Protein AF-A0A1V0URX1-F1 (afdb_monomer)

Organism: NCBI:txid1477

pLDDT: mean 72.76, std 19.56, range [28.91, 96.94]

Solvent-accessible surface area (backbone atoms only — not comparable to full-atom values): 5884 Å² total; per-residue (Å²): 141,78,84,86,68,76,87,47,57,69,58,54,48,54,49,56,74,69,72,57,53,72,67,60,49,51,48,48,54,56,70,67,37,66,85,74,89,49,73,68,38,50,29,30,28,67,32,78,89,47,64,93,46,46,74,40,52,25,36,28,74,40,77,49,74,61,100,87,52,48,38,30,32,32,34,34,83,89,69,53,75,48,77,43,53,53,88,33,41,44,78,52,73,80,78,80,126

Sequence (97 aa):
MVSMYMKDLNTLLILIMYNMDLESVCMRIKEMGEMEIRVNDKVEIISTSYLYLYGEIATVLDIKEDLLEKALRIRTDNGVDVWIDAQDVVLWAKVSK

Radius of gyration: 16.19 Å; Cα contacts (8 Å, |Δi|>4): 118; chains: 1; bounding box: 42×36×35 Å

Foldseek 3Di:
DCPVPPPCPVVVVVCVVVVDDPVVVVVVCVVVPDPDDDAQFKKAFCDPVPVVRHRFIWGFHDWDDDPPFIWTFIATPVGDTDIDTPVRIGGDDPPDD

Structure (mmCIF, N/CA/C/O backbone):
data_AF-A0A1V0URX1-F1
#
_entry.id   AF-A0A1V0URX1-F1
#
loop_
_atom_site.group_PDB
_atom_site.id
_atom_site.type_symbol
_atom_site.label_atom_id
_atom_site.label_alt_id
_atom_site.label_comp_id
_atom_site.label_asym_id
_atom_site.label_entity_id
_atom_site.labe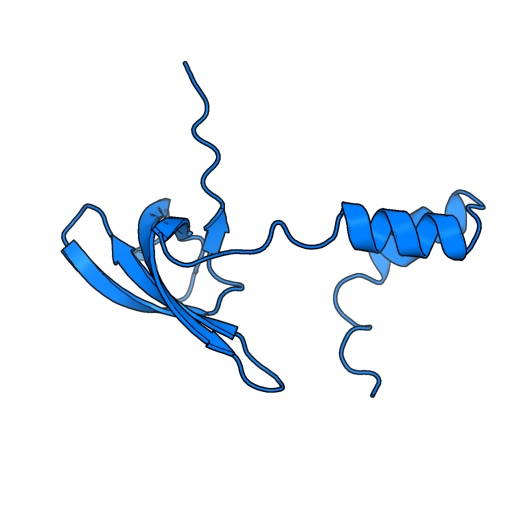l_seq_id
_atom_site.pdbx_PDB_ins_code
_atom_site.Cartn_x
_atom_site.Cartn_y
_atom_site.Cartn_z
_atom_site.occupancy
_atom_site.B_iso_or_equiv
_atom_site.auth_seq_id
_atom_site.auth_comp_id
_atom_site.auth_asym_id
_atom_site.auth_atom_id
_atom_site.pdbx_PDB_model_num
ATOM 1 N N . MET A 1 1 ? 22.424 6.357 -14.032 1.00 38.72 1 MET A N 1
ATOM 2 C CA . MET A 1 1 ? 21.186 6.104 -13.268 1.00 38.72 1 MET A CA 1
ATOM 3 C C . MET A 1 1 ? 20.028 6.604 -14.134 1.00 38.72 1 MET A C 1
ATOM 5 O O . MET A 1 1 ? 19.709 7.778 -14.094 1.00 38.72 1 MET A O 1
ATOM 9 N N . VAL A 1 2 ? 19.542 5.765 -15.060 1.00 28.91 2 VAL A N 1
ATOM 10 C CA . VAL A 1 2 ? 18.629 6.140 -16.176 1.00 28.91 2 VAL A CA 1
ATOM 11 C C . VAL A 1 2 ? 17.308 5.348 -16.087 1.00 28.91 2 VAL A C 1
ATOM 13 O O . VAL A 1 2 ? 16.633 5.114 -17.077 1.00 28.91 2 VAL A O 1
ATOM 16 N N . SER A 1 3 ? 16.926 4.887 -14.892 1.00 36.84 3 SER A N 1
ATOM 17 C CA . SER A 1 3 ? 15.811 3.933 -14.745 1.00 36.84 3 SER A CA 1
ATOM 18 C C . SER A 1 3 ? 14.432 4.576 -14.534 1.00 36.84 3 SER A C 1
ATOM 20 O O . SER A 1 3 ? 13.430 3.875 -14.583 1.00 36.84 3 SER A O 1
ATOM 22 N N . MET A 1 4 ? 14.352 5.897 -14.348 1.00 41.78 4 MET A N 1
ATOM 23 C CA . MET A 1 4 ? 13.088 6.626 -14.124 1.00 41.78 4 MET A CA 1
ATOM 24 C C . MET A 1 4 ? 12.432 7.143 -15.418 1.00 41.78 4 MET A C 1
ATOM 26 O O . MET A 1 4 ? 11.445 7.865 -15.372 1.00 41.78 4 MET A O 1
ATOM 30 N N . TYR A 1 5 ? 12.996 6.816 -16.585 1.00 38.47 5 TYR A N 1
ATOM 31 C CA . TYR A 1 5 ? 12.679 7.490 -17.851 1.00 38.47 5 TYR A CA 1
ATOM 32 C C . TYR A 1 5 ? 11.622 6.804 -18.732 1.00 38.47 5 TYR A C 1
ATOM 34 O O . TYR A 1 5 ? 11.326 7.321 -19.805 1.00 38.47 5 TYR A O 1
ATOM 42 N N . MET A 1 6 ? 11.053 5.654 -18.348 1.00 40.31 6 MET A N 1
ATOM 43 C CA . MET A 1 6 ? 10.286 4.845 -19.315 1.00 40.31 6 MET A CA 1
ATOM 44 C C . MET A 1 6 ? 8.761 4.830 -19.175 1.00 40.31 6 MET A C 1
ATOM 46 O O . MET A 1 6 ? 8.112 4.427 -20.136 1.00 40.31 6 MET A O 1
ATOM 50 N N . LYS A 1 7 ? 8.152 5.274 -18.066 1.00 45.62 7 LYS A N 1
ATOM 51 C CA . LYS A 1 7 ? 6.677 5.215 -17.939 1.00 45.62 7 LYS A CA 1
ATOM 52 C C . LYS A 1 7 ? 5.931 6.474 -18.375 1.00 45.62 7 LYS A C 1
ATOM 54 O O . LYS A 1 7 ? 4.720 6.402 -18.535 1.00 45.62 7 LYS A O 1
ATOM 59 N N . ASP A 1 8 ? 6.632 7.572 -18.661 1.00 55.81 8 ASP A N 1
ATOM 60 C CA . ASP A 1 8 ? 5.967 8.865 -18.857 1.00 55.81 8 ASP A CA 1
ATOM 61 C C . ASP A 1 8 ? 6.396 9.628 -20.118 1.00 55.81 8 ASP A C 1
ATOM 63 O O . ASP A 1 8 ? 6.301 10.852 -20.191 1.00 55.81 8 ASP A O 1
ATOM 67 N N . LEU A 1 9 ? 6.843 8.906 -21.156 1.00 53.28 9 LEU A N 1
ATOM 68 C CA . LEU A 1 9 ? 7.202 9.507 -22.448 1.00 53.28 9 LEU A CA 1
ATOM 69 C C . LEU A 1 9 ? 6.057 10.339 -23.045 1.00 53.28 9 LEU A C 1
ATOM 71 O O . LEU A 1 9 ? 6.337 11.369 -23.641 1.00 53.28 9 LEU A O 1
ATOM 75 N N . ASN A 1 10 ? 4.790 9.950 -22.847 1.00 54.75 10 ASN A N 1
ATOM 76 C CA . ASN A 1 10 ? 3.631 10.720 -23.315 1.00 54.75 10 ASN A CA 1
ATOM 77 C C . ASN A 1 10 ? 3.431 12.029 -22.533 1.00 54.75 10 ASN A C 1
ATOM 79 O O . ASN A 1 10 ? 3.127 13.054 -23.138 1.00 54.75 10 ASN A O 1
ATOM 83 N N . THR A 1 11 ? 3.647 12.027 -21.218 1.00 55.25 11 THR A N 1
ATOM 84 C CA . THR A 1 11 ? 3.547 13.230 -20.375 1.00 55.25 11 THR A CA 1
ATOM 85 C C . THR A 1 11 ? 4.709 14.182 -20.644 1.00 55.25 11 THR A C 1
ATOM 87 O O . THR A 1 11 ? 4.496 15.379 -20.829 1.00 55.25 11 THR A O 1
ATOM 90 N N . LEU A 1 12 ? 5.929 13.653 -20.788 1.00 56.06 12 LEU A N 1
ATOM 91 C CA . LEU A 1 12 ? 7.095 14.405 -21.262 1.00 56.06 12 LEU A CA 1
ATOM 92 C C . LEU A 1 12 ? 6.853 15.009 -22.653 1.00 56.06 12 LEU A C 1
ATOM 94 O O . LEU A 1 12 ? 7.169 16.178 -22.865 1.00 56.06 12 LEU A O 1
ATOM 98 N N . LEU A 1 13 ? 6.246 14.259 -23.581 1.00 55.53 13 LEU A N 1
ATOM 99 C CA . LEU A 1 13 ? 5.922 14.749 -24.924 1.00 55.53 13 LEU A CA 1
ATOM 100 C C . LEU A 1 13 ? 4.906 15.900 -24.875 1.00 55.53 13 LEU A C 1
ATOM 102 O O . LEU A 1 13 ? 5.127 16.924 -25.516 1.00 55.53 13 LEU A O 1
ATOM 106 N N . ILE A 1 14 ? 3.839 15.775 -24.076 1.00 58.94 14 ILE A N 1
ATOM 107 C CA . ILE A 1 14 ? 2.828 16.827 -23.885 1.00 58.94 14 ILE A CA 1
ATOM 108 C C . ILE A 1 14 ? 3.476 18.087 -23.291 1.00 58.94 14 ILE A C 1
ATOM 110 O O . ILE A 1 14 ? 3.277 19.181 -23.812 1.00 58.94 14 ILE A O 1
ATOM 114 N N . LEU A 1 15 ? 4.302 17.957 -22.250 1.00 56.03 15 LEU A N 1
ATOM 115 C CA . LEU A 1 15 ? 4.950 19.096 -21.589 1.00 56.03 15 LEU A CA 1
ATOM 116 C C . LEU A 1 15 ? 5.969 19.813 -22.497 1.00 56.03 15 LEU A C 1
ATOM 118 O O . LEU A 1 15 ? 6.021 21.044 -22.488 1.00 56.03 15 LEU A O 1
ATOM 122 N N . ILE A 1 16 ? 6.716 19.069 -23.325 1.00 60.44 16 ILE A N 1
ATOM 123 C CA . ILE A 1 16 ? 7.636 19.631 -24.333 1.00 60.44 16 ILE A CA 1
ATOM 124 C C . ILE A 1 16 ? 6.857 20.335 -25.461 1.00 60.44 16 ILE A C 1
ATOM 126 O O . ILE A 1 16 ? 7.258 21.414 -25.897 1.00 60.44 16 ILE A O 1
ATOM 130 N N . MET A 1 17 ? 5.717 19.787 -25.905 1.00 57.62 17 MET A N 1
ATOM 131 C CA . MET A 1 17 ? 4.865 20.397 -26.943 1.00 57.62 17 MET A CA 1
ATOM 132 C C . MET A 1 17 ? 4.283 21.762 -26.536 1.00 57.62 17 MET A C 1
ATOM 134 O O . MET A 1 17 ? 4.043 22.601 -27.402 1.00 57.62 17 MET A O 1
ATOM 138 N N . TYR A 1 18 ? 4.087 22.009 -25.236 1.00 58.34 18 TYR A N 1
ATOM 139 C CA . TYR A 1 18 ? 3.607 23.291 -24.700 1.00 58.34 18 TYR A CA 1
ATOM 140 C C . TYR A 1 18 ? 4.717 24.335 -24.462 1.00 58.34 18 TYR A C 1
ATOM 142 O O . TYR A 1 18 ? 4.429 25.408 -23.933 1.00 58.34 18 TYR A O 1
ATOM 150 N N . ASN A 1 19 ? 5.959 24.065 -24.886 1.00 59.88 19 ASN A N 1
ATOM 151 C CA . ASN A 1 19 ? 7.081 25.014 -24.850 1.00 59.88 19 ASN A CA 1
ATOM 152 C C . ASN A 1 19 ? 7.393 25.552 -23.434 1.00 59.88 19 ASN A C 1
ATOM 154 O O . ASN A 1 19 ? 7.770 26.711 -23.261 1.00 59.88 19 ASN A O 1
ATOM 158 N N . MET A 1 20 ? 7.181 24.715 -22.413 1.00 59.31 20 MET A N 1
ATOM 159 C CA . MET A 1 20 ? 7.482 25.045 -21.020 1.00 59.31 20 MET A CA 1
ATOM 160 C C . MET A 1 20 ? 8.971 24.864 -20.724 1.00 59.31 20 MET A C 1
ATOM 162 O O . MET A 1 20 ? 9.606 23.940 -21.233 1.00 59.31 20 MET A O 1
ATOM 166 N N . ASP A 1 21 ? 9.532 25.745 -19.897 1.00 66.81 21 ASP A N 1
ATOM 167 C CA . ASP A 1 21 ? 10.941 25.679 -19.523 1.00 66.81 21 ASP A CA 1
ATOM 168 C C . ASP A 1 21 ? 11.240 24.447 -18.649 1.00 66.81 21 ASP A C 1
ATOM 170 O O . ASP A 1 21 ? 10.384 23.946 -17.917 1.00 66.81 21 ASP A O 1
ATOM 174 N N . LEU A 1 22 ? 12.475 23.946 -18.740 1.00 61.50 22 LEU A N 1
ATOM 175 C CA . LEU A 1 22 ? 12.898 22.712 -18.077 1.00 61.50 22 LEU A CA 1
ATOM 176 C C . LEU A 1 22 ? 12.759 22.787 -16.545 1.00 61.50 22 LEU A C 1
ATOM 178 O O . LEU A 1 22 ? 12.500 21.759 -15.922 1.00 61.50 22 LEU A O 1
ATOM 182 N N . GLU A 1 23 ? 12.897 23.968 -15.933 1.00 62.09 23 GLU A N 1
ATOM 183 C CA . GLU A 1 23 ? 12.747 24.144 -14.482 1.00 62.09 23 GLU A CA 1
ATOM 184 C C . GLU A 1 23 ? 11.278 24.075 -14.058 1.00 62.09 23 GLU A C 1
ATOM 186 O O . GLU A 1 23 ? 10.962 23.399 -13.080 1.00 62.09 23 GLU A O 1
ATOM 191 N N . SER A 1 24 ? 10.372 24.672 -14.832 1.00 58.72 24 SER A N 1
ATOM 192 C CA . SER A 1 24 ? 8.920 24.563 -14.669 1.00 58.72 24 SER A CA 1
ATOM 193 C C . SER A 1 24 ? 8.415 23.149 -14.932 1.00 58.72 24 SER A C 1
ATOM 195 O O . SER A 1 24 ? 7.524 22.678 -14.229 1.00 58.72 24 SER A O 1
ATOM 197 N N . VAL A 1 25 ? 9.000 22.437 -15.901 1.00 59.09 25 VAL A N 1
ATOM 198 C CA . VAL A 1 25 ? 8.731 21.009 -16.127 1.00 59.09 25 VAL A CA 1
ATOM 199 C 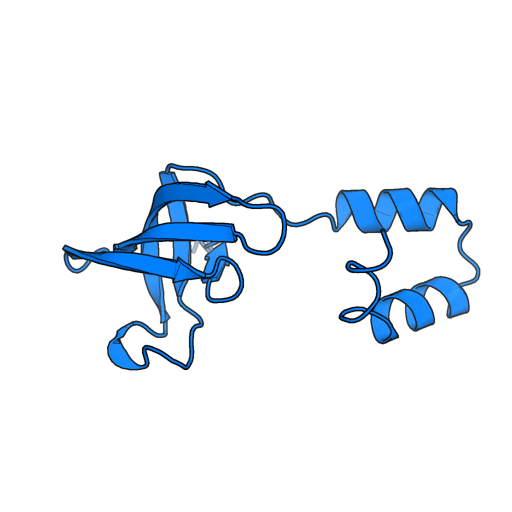C . VAL A 1 25 ? 9.229 20.186 -14.942 1.00 59.09 25 VAL A C 1
ATOM 201 O O . VAL A 1 25 ? 8.481 19.365 -14.425 1.00 59.09 25 VAL A O 1
ATOM 204 N N . CYS A 1 26 ? 10.440 20.441 -14.441 1.00 55.66 26 CYS A N 1
ATOM 205 C CA . CYS A 1 26 ? 10.955 19.777 -13.244 1.00 55.66 26 CYS A CA 1
ATOM 206 C C . CYS A 1 26 ? 10.109 20.076 -12.001 1.00 55.66 26 CYS A C 1
ATOM 208 O O . CYS A 1 26 ? 9.876 19.171 -11.207 1.00 55.66 26 CYS A O 1
ATOM 210 N N . MET A 1 27 ? 9.644 21.315 -11.813 1.00 55.28 27 MET A N 1
ATOM 211 C CA . MET A 1 27 ? 8.749 21.673 -10.711 1.00 55.28 27 MET A CA 1
ATOM 212 C C . MET A 1 27 ? 7.393 21.010 -10.862 1.00 55.28 27 MET A C 1
ATOM 214 O O . MET A 1 27 ? 6.926 20.426 -9.901 1.00 55.28 27 MET A O 1
ATOM 218 N N . ARG A 1 28 ? 6.793 21.001 -12.054 1.00 50.00 28 ARG A N 1
ATOM 219 C CA . ARG A 1 28 ? 5.525 20.304 -12.277 1.00 50.00 28 ARG A CA 1
ATOM 220 C C . ARG A 1 28 ? 5.653 18.798 -12.149 1.00 50.00 28 ARG A C 1
ATOM 222 O O . ARG A 1 28 ? 4.747 18.205 -11.609 1.00 50.00 28 ARG A O 1
ATOM 229 N N . ILE A 1 29 ? 6.761 18.177 -12.544 1.00 51.91 29 ILE A N 1
ATOM 230 C CA . ILE A 1 29 ? 7.017 16.753 -12.271 1.00 51.91 29 ILE A CA 1
ATOM 231 C C . ILE A 1 29 ? 7.226 16.513 -10.766 1.00 51.91 29 ILE A C 1
ATOM 233 O O . ILE A 1 29 ? 6.851 15.462 -10.264 1.00 51.91 29 ILE A O 1
ATOM 237 N N . LYS A 1 30 ? 7.778 17.486 -10.027 1.00 47.72 30 LYS A N 1
ATOM 238 C CA . LYS A 1 30 ? 7.888 17.445 -8.556 1.00 47.72 30 LYS A CA 1
ATOM 239 C C . LYS A 1 30 ? 6.564 17.736 -7.832 1.00 47.72 30 LYS A C 1
ATOM 241 O O . LYS A 1 30 ? 6.358 17.197 -6.757 1.00 47.72 30 LYS A O 1
ATOM 246 N N . GLU A 1 31 ? 5.679 18.563 -8.391 1.00 44.53 31 GLU A N 1
ATOM 247 C CA . GLU A 1 31 ? 4.355 18.926 -7.847 1.00 44.53 31 GLU A CA 1
ATOM 248 C C . GLU A 1 31 ? 3.266 17.921 -8.250 1.00 44.53 31 GLU A C 1
ATOM 250 O O . GLU A 1 31 ? 2.380 17.616 -7.462 1.00 44.53 31 GLU A O 1
ATOM 255 N N . MET A 1 32 ? 3.369 17.356 -9.455 1.00 45.44 32 MET A N 1
ATOM 256 C CA . MET A 1 32 ? 2.765 16.078 -9.855 1.00 45.44 32 MET A CA 1
ATOM 257 C C . MET A 1 32 ? 3.507 14.896 -9.228 1.00 45.44 32 MET A C 1
ATOM 259 O O . MET A 1 32 ? 3.128 13.751 -9.468 1.00 45.44 32 MET A O 1
ATOM 263 N N . GLY A 1 33 ? 4.566 15.184 -8.463 1.00 42.84 33 GLY A N 1
ATOM 264 C CA . GLY A 1 33 ? 5.305 14.231 -7.667 1.00 42.84 33 GLY A CA 1
ATOM 265 C C . GLY A 1 33 ? 4.316 13.525 -6.772 1.00 42.84 33 GLY A C 1
ATOM 266 O O . GLY A 1 33 ? 3.774 14.118 -5.843 1.00 42.84 33 GLY A O 1
ATOM 267 N N . GLU A 1 34 ? 4.034 12.293 -7.182 1.00 52.56 34 GLU A N 1
ATOM 268 C CA . GLU A 1 34 ? 3.578 11.164 -6.395 1.00 52.56 34 GLU A CA 1
ATOM 269 C C . GLU A 1 34 ? 3.169 11.587 -4.996 1.00 52.56 34 GLU A C 1
ATOM 271 O O . GLU A 1 34 ? 4.009 11.785 -4.119 1.00 52.56 34 GLU A O 1
ATOM 276 N N . MET A 1 35 ? 1.866 11.770 -4.802 1.00 55.53 35 MET A N 1
ATOM 277 C CA . MET A 1 35 ? 1.303 11.946 -3.477 1.00 55.53 35 MET A CA 1
ATOM 278 C C . MET A 1 35 ? 1.839 10.780 -2.622 1.00 55.53 35 MET A C 1
ATOM 280 O O . MET A 1 35 ? 1.535 9.613 -2.870 1.00 55.53 35 MET A O 1
ATOM 284 N N . GLU A 1 36 ? 2.791 11.102 -1.745 1.00 76.50 36 GLU A N 1
A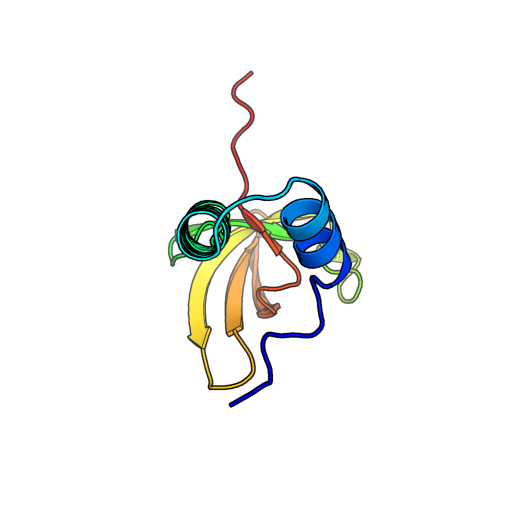TOM 285 C CA . GLU A 1 36 ? 3.701 10.123 -1.159 1.00 76.50 36 GLU A CA 1
ATOM 286 C C . GLU A 1 36 ? 2.915 9.251 -0.184 1.00 76.50 36 GLU A C 1
ATOM 288 O O . GLU A 1 36 ? 2.480 9.736 0.857 1.00 76.50 36 GLU A O 1
ATOM 293 N N . ILE A 1 37 ? 2.741 7.968 -0.515 1.00 82.56 37 ILE A N 1
ATOM 294 C CA . ILE A 1 37 ? 2.103 7.007 0.388 1.00 82.56 37 ILE A CA 1
ATOM 295 C C . ILE A 1 37 ? 2.962 6.855 1.645 1.00 82.56 37 ILE A C 1
ATOM 297 O O . ILE A 1 37 ? 4.146 6.503 1.556 1.00 82.56 37 ILE A O 1
ATOM 301 N N . ARG A 1 38 ? 2.338 7.072 2.804 1.00 89.19 38 ARG A N 1
ATOM 302 C CA . ARG A 1 38 ? 2.920 6.987 4.146 1.00 89.19 38 ARG A CA 1
ATOM 303 C C . ARG A 1 38 ? 2.230 5.921 4.987 1.00 89.19 38 ARG A C 1
ATOM 305 O O . ARG A 1 38 ? 1.115 5.481 4.716 1.00 89.19 38 ARG A O 1
ATOM 312 N N . VAL A 1 39 ? 2.905 5.511 6.059 1.00 92.88 39 VAL A N 1
ATOM 313 C CA . VAL A 1 39 ? 2.300 4.641 7.074 1.00 92.88 39 VAL A CA 1
ATOM 314 C C . VAL A 1 39 ? 1.082 5.342 7.684 1.00 92.88 39 VAL A C 1
ATOM 316 O O . VAL A 1 39 ? 1.144 6.522 8.028 1.00 92.88 39 VAL A O 1
ATOM 319 N N . ASN A 1 40 ? 0.006 4.579 7.866 1.00 94.06 40 ASN A N 1
ATOM 320 C CA . ASN A 1 40 ? -1.346 4.975 8.269 1.00 94.06 40 ASN A CA 1
ATOM 321 C C . ASN A 1 40 ? -2.211 5.639 7.191 1.00 94.06 40 ASN A C 1
ATOM 323 O O . ASN A 1 40 ? -3.376 5.930 7.474 1.00 94.06 40 ASN A O 1
ATOM 327 N N . ASP A 1 41 ? -1.709 5.835 5.970 1.00 92.00 41 ASP A N 1
ATOM 328 C CA . ASP A 1 41 ? -2.568 6.285 4.878 1.00 92.00 41 ASP A CA 1
ATOM 329 C C . ASP A 1 41 ? -3.603 5.217 4.521 1.00 92.00 41 ASP A C 1
ATOM 331 O O . ASP A 1 41 ? -3.358 4.009 4.631 1.00 92.00 41 ASP A O 1
ATOM 335 N N . LYS A 1 42 ? -4.773 5.678 4.066 1.00 92.69 42 LYS A N 1
ATOM 336 C CA . LYS A 1 42 ? -5.758 4.813 3.422 1.00 92.69 42 LYS A CA 1
ATOM 337 C C . LYS A 1 42 ? -5.495 4.762 1.925 1.00 92.69 42 LYS A C 1
ATOM 339 O O . LYS A 1 42 ? -5.344 5.797 1.276 1.00 92.69 42 LYS A O 1
ATOM 344 N N . VAL A 1 43 ? -5.494 3.553 1.387 1.00 90.25 43 VAL A N 1
ATOM 345 C CA . VAL A 1 43 ? -5.289 3.271 -0.031 1.00 90.25 43 VAL A CA 1
ATOM 346 C C . VAL A 1 43 ? -6.394 2.361 -0.551 1.00 90.25 43 VAL A C 1
ATOM 348 O O . VAL A 1 43 ? -6.929 1.541 0.193 1.00 90.25 43 VAL A O 1
ATOM 351 N N . GLU A 1 44 ? -6.737 2.513 -1.822 1.00 91.38 44 GLU A N 1
ATOM 352 C CA . GLU A 1 44 ? -7.584 1.584 -2.564 1.00 91.38 44 GLU A CA 1
ATOM 353 C C . GLU A 1 44 ? -6.694 0.644 -3.374 1.00 91.38 44 GLU A C 1
ATOM 355 O O . GLU A 1 44 ? -5.754 1.081 -4.043 1.00 91.38 44 GLU A O 1
ATOM 360 N N . ILE A 1 45 ? -6.973 -0.652 -3.293 1.00 90.25 45 ILE A N 1
ATOM 361 C CA . ILE A 1 45 ? -6.210 -1.672 -4.006 1.00 90.25 45 ILE A CA 1
ATOM 362 C C . ILE A 1 45 ? -6.713 -1.747 -5.446 1.00 90.25 45 ILE A C 1
ATOM 364 O O . ILE A 1 45 ? -7.873 -2.067 -5.692 1.00 90.25 45 ILE A O 1
ATOM 368 N N . ILE A 1 46 ? -5.823 -1.505 -6.406 1.00 83.94 46 ILE A N 1
ATOM 369 C CA . ILE A 1 46 ? -6.119 -1.570 -7.846 1.00 83.94 46 ILE A CA 1
ATOM 370 C C . ILE A 1 46 ? -5.405 -2.735 -8.544 1.00 83.94 46 ILE A C 1
ATOM 372 O O . ILE A 1 46 ? -5.508 -2.882 -9.763 1.00 83.94 46 ILE A O 1
ATOM 376 N N . SER A 1 47 ? -4.699 -3.575 -7.780 1.00 80.12 47 SER A N 1
ATOM 377 C CA . SER A 1 47 ? -4.004 -4.756 -8.294 1.00 80.12 47 SER A CA 1
ATOM 378 C C . SER A 1 47 ? -4.944 -5.693 -9.042 1.00 80.12 47 SER A C 1
ATOM 380 O O . SER A 1 47 ? -5.993 -6.098 -8.540 1.00 80.12 47 SER A O 1
ATOM 382 N N . THR A 1 48 ? -4.511 -6.121 -10.223 1.00 66.88 48 THR A N 1
ATOM 383 C CA . THR A 1 48 ? -5.186 -7.176 -10.996 1.00 66.88 48 THR A CA 1
ATOM 384 C C . THR A 1 48 ? -4.654 -8.573 -10.665 1.00 66.88 48 THR A C 1
ATOM 386 O O . THR A 1 48 ? -5.283 -9.568 -11.023 1.00 66.88 48 THR A O 1
ATOM 389 N N . SER A 1 49 ? -3.538 -8.657 -9.931 1.00 74.94 49 SER A N 1
ATOM 390 C CA . SER A 1 49 ? -2.918 -9.913 -9.491 1.00 74.94 49 SER A CA 1
ATOM 391 C C . SER A 1 49 ? -3.683 -10.556 -8.333 1.00 74.94 49 SER A C 1
ATOM 393 O O . SER A 1 49 ? -3.760 -11.780 -8.236 1.00 74.94 49 SER A O 1
ATOM 395 N N . TYR A 1 50 ? -4.309 -9.736 -7.484 1.00 72.50 50 TYR A N 1
ATOM 396 C CA . TYR A 1 50 ? -5.140 -10.172 -6.363 1.00 72.50 50 TYR A CA 1
ATOM 397 C C . TYR A 1 50 ? -6.586 -9.720 -6.569 1.00 72.50 50 TYR A C 1
ATOM 399 O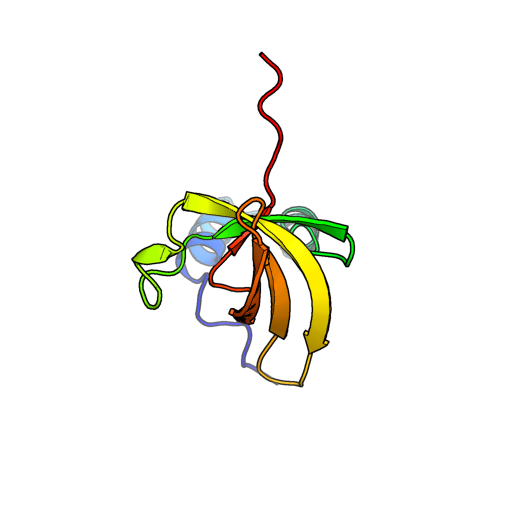 O . TYR A 1 50 ? -7.081 -8.843 -5.868 1.00 72.50 50 TYR A O 1
ATOM 407 N N . LEU A 1 51 ? -7.286 -10.341 -7.525 1.00 79.06 51 LEU A N 1
ATOM 408 C CA . LEU A 1 51 ? -8.664 -9.967 -7.889 1.00 79.06 51 LEU A CA 1
ATOM 409 C C . LEU A 1 51 ? -9.640 -9.931 -6.701 1.00 79.06 51 LEU A C 1
ATOM 411 O O . LEU A 1 51 ? -10.590 -9.159 -6.725 1.00 79.06 51 LEU A O 1
ATOM 415 N N . TYR A 1 52 ? -9.413 -10.737 -5.659 1.00 84.88 52 TYR A N 1
ATOM 416 C CA . TYR A 1 52 ? -10.255 -10.744 -4.457 1.00 84.88 52 TYR A CA 1
ATOM 417 C C . TYR A 1 52 ? -10.047 -9.525 -3.540 1.00 84.88 52 TYR A C 1
ATOM 419 O O . TYR A 1 52 ? -10.826 -9.336 -2.613 1.00 84.88 52 TYR A O 1
ATOM 427 N N . LEU A 1 53 ? -8.996 -8.733 -3.772 1.00 85.06 53 LEU A N 1
ATOM 428 C CA . LEU A 1 53 ? -8.694 -7.489 -3.059 1.00 85.06 53 LEU A CA 1
ATOM 429 C C . LEU A 1 53 ? -8.998 -6.244 -3.898 1.00 85.06 53 LEU A C 1
ATOM 431 O O . LEU A 1 53 ? -8.927 -5.138 -3.377 1.00 85.06 53 LEU A O 1
ATOM 435 N N . TYR A 1 54 ? -9.303 -6.397 -5.187 1.00 88.88 54 TYR A N 1
ATOM 436 C CA . TYR A 1 54 ? -9.535 -5.266 -6.078 1.00 88.88 54 TYR A CA 1
ATOM 437 C C . TYR A 1 54 ? -10.712 -4.400 -5.596 1.00 88.88 54 TYR A C 1
ATOM 439 O O . TYR A 1 54 ? -11.810 -4.909 -5.370 1.00 88.88 54 TYR A O 1
ATOM 447 N N . GLY A 1 55 ? -10.482 -3.092 -5.464 1.00 87.38 55 GLY A N 1
ATOM 448 C CA . GLY A 1 55 ? -11.445 -2.105 -4.963 1.00 87.38 55 GLY A CA 1
ATOM 449 C C . GLY A 1 55 ? -11.572 -2.048 -3.436 1.00 87.38 55 GLY A C 1
ATOM 450 O O . GLY A 1 55 ? -12.312 -1.215 -2.912 1.00 87.38 55 GLY A O 1
ATOM 451 N N . GLU A 1 56 ? -10.866 -2.907 -2.697 1.00 91.75 56 GLU A N 1
ATOM 452 C CA . GLU A 1 56 ? -10.872 -2.861 -1.236 1.00 91.75 56 GLU A CA 1
ATOM 453 C C . GLU A 1 56 ? -10.054 -1.674 -0.722 1.00 91.75 56 GLU A C 1
ATOM 455 O O . GLU A 1 56 ? -8.990 -1.336 -1.251 1.00 91.75 56 GLU A O 1
ATOM 460 N N . ILE A 1 57 ? -10.534 -1.075 0.369 1.00 92.69 57 ILE A N 1
ATOM 461 C CA . ILE A 1 57 ? -9.807 -0.034 1.090 1.00 92.69 57 ILE A CA 1
ATOM 462 C C . ILE A 1 57 ? -8.962 -0.678 2.182 1.00 92.69 57 ILE A C 1
ATOM 464 O O . ILE A 1 57 ? -9.433 -1.507 2.968 1.00 92.69 57 ILE A O 1
ATOM 468 N N . ALA A 1 58 ? -7.704 -0.265 2.248 1.00 94.12 58 ALA A N 1
ATOM 469 C CA . ALA A 1 58 ? -6.748 -0.752 3.219 1.00 94.12 58 ALA A CA 1
ATOM 470 C C . ALA A 1 58 ? -5.977 0.386 3.881 1.00 94.12 58 ALA A C 1
ATOM 472 O O . ALA A 1 58 ? -5.833 1.477 3.333 1.00 94.12 58 ALA A O 1
ATOM 473 N N . THR A 1 59 ? -5.479 0.116 5.083 1.00 96.56 59 THR A N 1
ATOM 474 C CA . THR A 1 59 ? -4.577 1.007 5.814 1.00 96.56 59 THR A CA 1
ATOM 475 C C . THR A 1 59 ? -3.146 0.521 5.643 1.00 96.56 59 THR A C 1
ATOM 477 O O . THR A 1 59 ? -2.873 -0.664 5.846 1.00 96.56 59 THR A O 1
ATOM 480 N N . VAL A 1 60 ? -2.228 1.422 5.301 1.00 95.25 60 VAL A N 1
ATOM 481 C CA . VAL A 1 60 ? -0.794 1.122 5.220 1.00 95.25 60 VAL A CA 1
ATOM 482 C C . VAL A 1 60 ? -0.234 0.967 6.632 1.00 95.25 60 VAL A C 1
ATOM 484 O O . VAL A 1 60 ? -0.354 1.864 7.460 1.00 95.25 60 VAL A O 1
ATOM 487 N N . LEU A 1 61 ? 0.380 -0.174 6.917 1.00 96.94 61 LEU A N 1
ATOM 488 C CA . LEU A 1 61 ? 0.970 -0.504 8.213 1.00 96.94 61 LEU A CA 1
ATOM 489 C C . LEU A 1 61 ? 2.490 -0.361 8.224 1.00 96.94 61 LEU A C 1
ATOM 491 O O . LEU A 1 61 ? 3.059 -0.046 9.265 1.00 96.94 61 LEU A O 1
ATOM 495 N N . ASP A 1 62 ? 3.139 -0.633 7.095 1.00 96.50 62 ASP A N 1
ATOM 496 C CA . ASP A 1 62 ? 4.592 -0.576 6.965 1.00 96.50 62 ASP A CA 1
ATOM 497 C C . ASP A 1 62 ? 4.988 -0.344 5.506 1.00 96.50 62 ASP A C 1
ATOM 499 O O . ASP A 1 62 ? 4.215 -0.638 4.588 1.00 96.50 62 ASP A O 1
ATOM 503 N N . ILE A 1 63 ? 6.189 0.183 5.296 1.00 93.62 63 ILE A N 1
ATOM 504 C CA . ILE A 1 63 ? 6.733 0.491 3.976 1.00 93.62 63 ILE A CA 1
ATOM 505 C C . ILE A 1 63 ? 8.151 -0.048 3.909 1.00 93.62 63 ILE A C 1
ATOM 507 O O . ILE A 1 63 ? 9.003 0.285 4.732 1.00 93.62 63 ILE A O 1
ATOM 511 N N . LYS A 1 64 ? 8.412 -0.848 2.880 1.00 92.38 64 LYS A N 1
ATOM 512 C CA . LYS A 1 64 ? 9.749 -1.311 2.547 1.00 92.38 64 LYS A CA 1
ATOM 513 C C . LYS A 1 64 ? 10.113 -0.790 1.169 1.00 92.38 64 LYS A C 1
ATOM 515 O O . LYS A 1 64 ? 9.406 -1.048 0.201 1.00 92.38 64 LYS A O 1
ATOM 520 N N . GLU A 1 65 ? 11.221 -0.075 1.098 1.00 86.81 65 GLU A N 1
ATOM 521 C CA . GLU A 1 65 ? 11.731 0.497 -0.140 1.00 86.81 65 GLU A CA 1
ATOM 522 C C . GLU A 1 65 ? 13.158 0.009 -0.361 1.00 86.81 65 GLU A C 1
ATOM 524 O O . GLU A 1 65 ? 13.992 0.043 0.550 1.00 86.81 65 GLU A O 1
ATOM 529 N N . ASP A 1 66 ? 13.418 -0.492 -1.562 1.00 79.19 66 ASP A N 1
ATOM 530 C CA . ASP A 1 66 ? 14.761 -0.737 -2.058 1.00 79.19 66 ASP A CA 1
ATOM 531 C C . ASP A 1 66 ? 15.032 0.115 -3.308 1.00 79.19 66 ASP A C 1
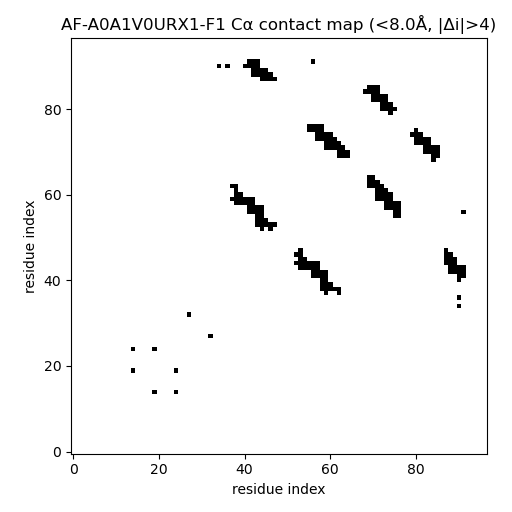ATOM 533 O O . ASP A 1 66 ? 14.257 0.994 -3.672 1.00 79.19 66 ASP A O 1
ATOM 537 N N . LEU A 1 67 ? 16.189 -0.082 -3.941 1.00 65.94 67 LEU A N 1
ATOM 538 C CA . LEU A 1 67 ? 16.617 0.735 -5.081 1.00 65.94 67 LEU A CA 1
ATOM 539 C C . LEU A 1 67 ? 15.737 0.571 -6.335 1.00 65.94 67 LEU A C 1
ATOM 541 O O . LEU A 1 67 ? 15.919 1.332 -7.287 1.00 65.94 67 LEU A O 1
ATOM 545 N N . LEU A 1 68 ? 14.868 -0.441 -6.378 1.00 65.31 68 LEU A N 1
ATOM 546 C CA . LEU A 1 68 ? 14.093 -0.827 -7.556 1.00 65.31 68 LEU A CA 1
ATOM 547 C C . LEU A 1 68 ? 12.588 -0.875 -7.285 1.00 65.31 68 LEU A C 1
ATOM 549 O O . LEU A 1 68 ? 11.809 -0.577 -8.190 1.00 65.31 68 LEU A O 1
ATOM 553 N N . GLU A 1 69 ? 12.179 -1.239 -6.072 1.00 77.19 69 GLU A N 1
ATOM 554 C CA . GLU A 1 69 ? 10.791 -1.514 -5.726 1.00 77.19 69 GLU A CA 1
ATOM 555 C C . GLU A 1 69 ? 10.403 -0.917 -4.366 1.00 77.19 69 GLU A C 1
ATOM 557 O O . GLU A 1 69 ? 11.179 -0.868 -3.407 1.00 77.19 69 GLU A O 1
ATOM 562 N N . LYS A 1 70 ? 9.144 -0.476 -4.287 1.00 84.69 70 LYS A N 1
ATOM 563 C CA . LYS A 1 70 ? 8.492 -0.031 -3.056 1.00 84.69 70 LYS A CA 1
ATOM 564 C C . LYS A 1 70 ? 7.319 -0.959 -2.782 1.00 84.69 70 LYS A C 1
ATOM 566 O O . LYS A 1 70 ? 6.381 -1.017 -3.576 1.00 84.69 70 LYS A O 1
ATOM 571 N N . ALA A 1 71 ? 7.370 -1.655 -1.655 1.00 90.75 71 ALA A N 1
ATOM 572 C CA . ALA A 1 71 ? 6.330 -2.556 -1.185 1.00 90.75 71 ALA A CA 1
ATOM 573 C C . ALA A 1 71 ? 5.675 -1.999 0.082 1.00 90.75 71 ALA A C 1
ATOM 575 O O . ALA A 1 71 ? 6.325 -1.418 0.956 1.00 90.75 71 ALA A O 1
ATOM 576 N N . LEU A 1 72 ? 4.370 -2.202 0.191 1.00 92.81 72 LEU A N 1
ATOM 577 C CA . LEU A 1 72 ? 3.526 -1.725 1.272 1.00 92.81 72 LEU A CA 1
ATOM 578 C C . LEU A 1 72 ? 2.954 -2.925 2.011 1.00 92.81 72 LEU A C 1
ATOM 580 O O . LEU A 1 72 ? 2.363 -3.813 1.398 1.00 92.81 72 LEU A O 1
ATOM 584 N N . ARG A 1 73 ? 3.064 -2.935 3.335 1.00 96.00 73 ARG A N 1
ATOM 585 C CA . ARG A 1 73 ? 2.245 -3.821 4.156 1.00 96.00 73 ARG A CA 1
ATOM 586 C C . ARG A 1 73 ? 0.923 -3.130 4.403 1.00 96.00 73 ARG A C 1
ATOM 588 O O . ARG A 1 73 ? 0.903 -2.057 4.998 1.00 96.00 73 ARG A O 1
ATOM 595 N N . ILE A 1 74 ? -0.171 -3.741 3.989 1.00 95.06 74 ILE A N 1
ATOM 596 C CA . ILE A 1 74 ? -1.505 -3.167 4.112 1.00 95.06 74 ILE A CA 1
ATOM 597 C C . ILE A 1 74 ? -2.416 -4.072 4.933 1.00 95.06 74 ILE A C 1
ATOM 599 O O . ILE A 1 74 ? -2.241 -5.291 4.968 1.00 95.06 74 ILE A O 1
ATOM 603 N N . ARG A 1 75 ? -3.414 -3.468 5.579 1.00 96.88 75 ARG A N 1
ATOM 604 C CA . ARG A 1 75 ? -4.523 -4.188 6.201 1.00 96.88 75 ARG A CA 1
ATOM 605 C C . ARG A 1 75 ? -5.858 -3.689 5.675 1.00 96.88 75 ARG A C 1
ATOM 607 O O . ARG A 1 75 ? -6.174 -2.518 5.875 1.00 96.88 75 ARG A O 1
ATOM 614 N N . THR A 1 76 ? -6.625 -4.560 5.022 1.00 93.69 76 THR A N 1
ATOM 615 C CA . THR A 1 76 ? -7.977 -4.223 4.551 1.00 93.69 76 THR A CA 1
ATOM 616 C C . THR A 1 76 ? -8.931 -4.033 5.723 1.00 93.69 76 THR A C 1
ATOM 618 O O . THR A 1 76 ? -8.727 -4.603 6.800 1.00 93.69 76 THR A O 1
ATOM 621 N N . ASP A 1 77 ? -10.008 -3.275 5.512 1.00 87.88 77 ASP A N 1
ATOM 622 C CA . ASP A 1 77 ? -11.067 -3.102 6.520 1.00 87.88 77 ASP A CA 1
ATOM 623 C C . ASP A 1 77 ? -11.724 -4.457 6.899 1.00 87.88 77 ASP A C 1
ATOM 625 O O . ASP A 1 77 ? -12.192 -4.636 8.024 1.00 87.88 77 ASP A O 1
ATOM 629 N N . ASN A 1 78 ? -11.662 -5.450 6.002 1.00 87.38 78 ASN A N 1
ATOM 630 C CA . ASN A 1 78 ? -12.103 -6.834 6.217 1.00 87.38 78 ASN A CA 1
ATOM 631 C C . ASN A 1 78 ? -11.084 -7.719 6.976 1.00 87.38 78 ASN A C 1
ATOM 633 O O . ASN A 1 78 ? -11.343 -8.898 7.216 1.00 87.38 78 ASN A O 1
ATOM 637 N N . GLY A 1 79 ? -9.930 -7.171 7.375 1.00 91.19 79 GLY A N 1
ATOM 638 C CA . GLY A 1 79 ? -8.952 -7.830 8.248 1.00 91.19 79 GLY A CA 1
ATOM 639 C C . GLY A 1 79 ? -7.838 -8.612 7.545 1.00 91.19 79 GLY A C 1
ATOM 640 O O . GLY A 1 79 ? -7.057 -9.278 8.224 1.00 91.19 79 GLY A O 1
ATOM 641 N N . VAL A 1 80 ? -7.722 -8.531 6.217 1.00 93.12 80 VAL A N 1
ATOM 642 C CA . VAL A 1 80 ? -6.626 -9.172 5.468 1.00 93.12 80 VAL A CA 1
ATOM 643 C C . VAL A 1 80 ? -5.352 -8.349 5.632 1.00 93.12 80 VAL A C 1
ATOM 645 O O . VAL A 1 80 ? -5.381 -7.152 5.378 1.00 93.12 80 VAL A O 1
ATOM 648 N N . ASP A 1 81 ? -4.246 -8.978 6.032 1.00 95.25 81 ASP A N 1
ATOM 649 C CA . ASP A 1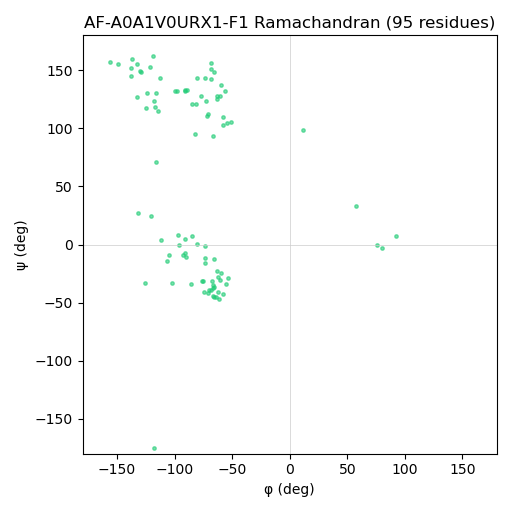 81 ? -2.922 -8.360 6.220 1.00 95.25 81 ASP A CA 1
ATOM 650 C C . ASP A 1 81 ? -1.941 -8.953 5.199 1.00 95.25 81 ASP A C 1
ATOM 652 O O . ASP A 1 81 ? -1.691 -10.162 5.215 1.00 95.25 81 ASP A O 1
ATOM 656 N N . VAL A 1 82 ? -1.444 -8.132 4.270 1.00 92.62 82 VAL A N 1
ATOM 657 C CA . VAL A 1 82 ? -0.651 -8.594 3.120 1.00 92.62 82 VAL A CA 1
ATOM 658 C C . VAL A 1 82 ? 0.370 -7.545 2.675 1.00 92.62 82 VAL A C 1
ATOM 660 O O . VAL A 1 82 ? 0.190 -6.350 2.904 1.00 92.62 82 VAL A O 1
ATOM 663 N N . TRP A 1 83 ? 1.446 -8.000 2.034 1.00 93.62 83 TRP A N 1
ATOM 664 C CA . TRP A 1 83 ? 2.388 -7.139 1.321 1.00 93.62 83 TRP A CA 1
ATOM 665 C C . TRP A 1 83 ? 1.973 -6.996 -0.143 1.00 93.62 83 TRP A C 1
ATOM 667 O O . TRP A 1 83 ? 1.684 -7.997 -0.797 1.00 93.62 83 TRP A O 1
ATOM 677 N N . ILE A 1 84 ? 1.958 -5.765 -0.642 1.00 89.88 84 ILE A N 1
ATOM 678 C CA . ILE A 1 84 ? 1.578 -5.422 -2.012 1.00 89.88 84 ILE A CA 1
ATOM 679 C C . ILE A 1 84 ? 2.530 -4.375 -2.584 1.00 89.88 84 ILE A C 1
ATOM 681 O O . ILE A 1 84 ? 3.076 -3.558 -1.841 1.00 89.88 84 ILE A O 1
ATOM 685 N N . ASP A 1 85 ? 2.715 -4.371 -3.896 1.00 88.88 85 ASP A N 1
ATOM 686 C CA . ASP A 1 85 ? 3.529 -3.356 -4.554 1.00 88.88 85 ASP A CA 1
ATOM 687 C C . ASP A 1 85 ? 2.850 -1.984 -4.470 1.00 88.88 85 ASP A C 1
ATOM 689 O O . ASP A 1 85 ? 1.633 -1.853 -4.596 1.00 88.88 85 ASP A O 1
ATOM 693 N N . ALA A 1 86 ? 3.632 -0.920 -4.289 1.00 86.06 86 ALA A N 1
ATOM 694 C CA . ALA A 1 86 ? 3.085 0.435 -4.217 1.00 86.06 86 ALA A CA 1
ATOM 695 C C . ALA A 1 86 ? 2.400 0.873 -5.526 1.00 86.06 86 ALA A C 1
ATOM 697 O O . ALA A 1 86 ? 1.541 1.746 -5.498 1.00 86.06 86 ALA A O 1
ATOM 698 N N . GLN A 1 87 ? 2.753 0.253 -6.660 1.00 84.38 87 GLN A N 1
ATOM 699 C CA . GLN A 1 87 ? 2.131 0.494 -7.971 1.00 84.38 87 GLN A CA 1
ATOM 700 C C . GLN A 1 87 ? 0.722 -0.110 -8.089 1.00 84.38 87 GLN A C 1
ATOM 702 O O . GLN A 1 87 ? -0.028 0.244 -8.995 1.00 84.38 87 GLN A O 1
ATOM 707 N N . ASP A 1 88 ? 0.374 -1.014 -7.175 1.00 87.75 88 ASP A N 1
ATOM 708 C CA . ASP A 1 88 ? -0.866 -1.785 -7.168 1.00 87.75 88 ASP A CA 1
ATOM 709 C C . ASP A 1 88 ? -1.944 -1.161 -6.264 1.00 87.75 88 ASP A C 1
ATOM 711 O O . ASP A 1 88 ? -3.006 -1.753 -6.036 1.00 87.75 88 ASP A O 1
ATOM 715 N N . VAL A 1 89 ? -1.690 0.044 -5.750 1.00 86.81 89 VAL A N 1
ATOM 716 C CA . VAL A 1 89 ? -2.617 0.798 -4.907 1.00 86.81 89 VAL A CA 1
ATOM 717 C C . VAL A 1 89 ? -2.648 2.275 -5.299 1.00 86.81 89 VAL A C 1
ATOM 719 O O . VAL A 1 89 ? -1.708 2.800 -5.892 1.00 86.81 89 VAL A O 1
ATOM 722 N N . VAL A 1 90 ? -3.719 2.969 -4.923 1.00 86.81 90 VAL A N 1
ATOM 723 C CA . VAL A 1 90 ? -3.847 4.429 -5.063 1.00 86.81 90 VAL A CA 1
ATOM 724 C C . VAL A 1 90 ? -4.294 5.051 -3.748 1.00 86.81 90 VAL A C 1
ATOM 726 O O . VAL A 1 90 ? -5.008 4.421 -2.971 1.00 86.81 90 VAL A O 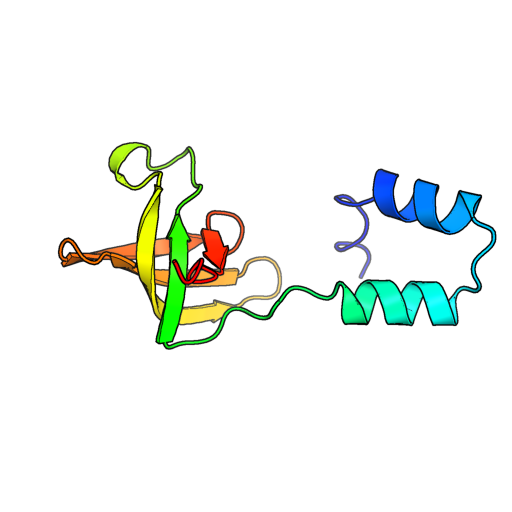1
ATOM 729 N N . LEU A 1 91 ? -3.888 6.293 -3.470 1.00 86.06 91 LEU A N 1
ATOM 730 C CA . LEU A 1 91 ? -4.328 6.992 -2.262 1.00 86.06 91 LEU A CA 1
ATOM 731 C C . LEU A 1 91 ? -5.837 7.214 -2.280 1.00 86.06 91 LEU A C 1
ATOM 733 O O . LEU A 1 91 ? -6.397 7.774 -3.223 1.00 86.06 91 LEU A O 1
ATOM 737 N N . TRP A 1 92 ? -6.492 6.797 -1.200 1.00 84.12 92 TRP A N 1
ATOM 738 C CA . TRP A 1 92 ? -7.930 6.921 -1.070 1.00 84.12 92 TRP A CA 1
ATOM 739 C C . TRP A 1 92 ? -8.285 8.333 -0.607 1.00 84.12 92 TRP A C 1
ATOM 741 O O . TRP A 1 92 ? -8.299 8.649 0.586 1.00 84.12 92 TRP A O 1
ATOM 751 N N . ALA A 1 93 ? -8.590 9.208 -1.563 1.00 70.00 93 ALA A N 1
ATOM 752 C CA . ALA A 1 93 ? -9.233 10.475 -1.261 1.00 70.00 93 ALA A CA 1
ATOM 753 C C . ALA A 1 93 ? -10.685 10.185 -0.869 1.00 70.00 93 ALA A C 1
ATOM 755 O O . ALA A 1 93 ? -11.503 9.792 -1.702 1.00 70.00 93 ALA A O 1
ATOM 756 N N . LYS A 1 94 ? -11.019 10.377 0.410 1.00 54.78 94 LYS A N 1
ATOM 757 C CA . LYS A 1 94 ? -12.405 10.321 0.877 1.00 54.78 94 LYS A CA 1
ATOM 758 C C . LYS A 1 94 ? -13.195 11.361 0.084 1.00 54.78 94 LYS A C 1
ATOM 760 O O . LYS A 1 94 ? -13.091 12.554 0.360 1.00 54.78 94 LYS A O 1
ATOM 765 N N . VAL A 1 95 ? -13.964 10.924 -0.912 1.00 49.12 95 VAL A N 1
ATOM 766 C CA . VAL A 1 95 ? -14.930 11.792 -1.583 1.00 49.12 95 VAL A CA 1
ATOM 767 C C . VAL A 1 95 ? -15.983 12.107 -0.525 1.00 49.12 95 VAL A C 1
ATOM 769 O O . VAL A 1 95 ? -16.867 11.295 -0.253 1.00 49.12 95 VAL A O 1
ATOM 772 N N . SER A 1 96 ? -15.810 13.226 0.182 1.00 35.75 96 SER A N 1
ATOM 773 C CA . SER A 1 96 ? -16.798 13.727 1.133 1.00 35.75 96 SER A CA 1
ATOM 774 C C . SER A 1 96 ? -18.101 13.939 0.368 1.00 35.75 96 SER A C 1
ATOM 776 O O . SER A 1 96 ? -18.172 14.806 -0.501 1.00 35.75 96 SER A O 1
ATOM 778 N N . L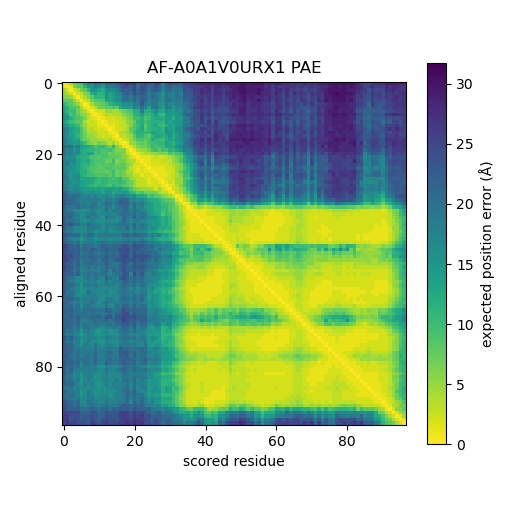YS A 1 97 ? -19.093 13.091 0.651 1.00 35.09 97 LYS A N 1
ATOM 779 C CA . LYS A 1 97 ? -20.497 13.372 0.349 1.00 35.09 97 LYS A CA 1
ATOM 780 C C . LYS A 1 97 ? -21.007 14.489 1.247 1.00 35.09 97 LYS A C 1
ATOM 782 O O . LYS A 1 97 ? -20.574 14.523 2.422 1.00 35.09 97 LYS A O 1
#

Secondary structure (DSSP, 8-state):
--TTSSS-HHHHHHHHHTT--HHHHHHHHHHSS-----TT-EEEE--SSSGGGTT-EEEEEEEEE-SS-EEEEEEETTS-EEEEEGGGEEE------

Nearest PDB structures (foldseek):
  7qep-assembly1_S4  TM=8.020E-01  e=5.049E-03  Encephalitozoon cuniculi GB-M1
  6th6-assembly1_Af  TM=7.489E-01  e=3.253E-02  Thermococcus kodakarensis KOD1
  3pif-assembly4_D  TM=8.455E-01  e=1.478E-01  Kluyveromyces lactis
  6bpi-assembly1_A  TM=7.957E-01  e=1.760E-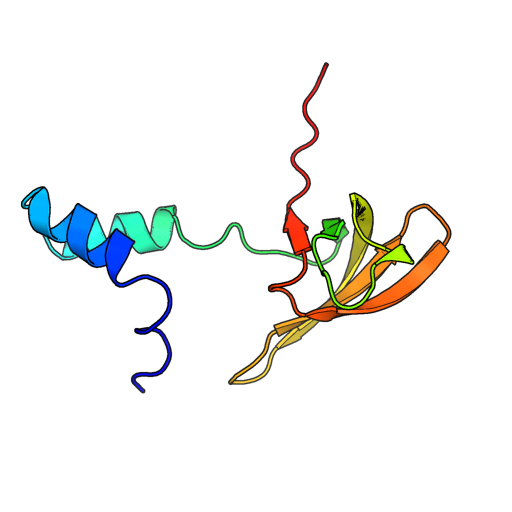01  Homo sapiens
  6bph-assembly1_A-2  TM=7.062E-01  e=2.973E-01  Homo sapiens

Mean predicted aligned error: 12.84 Å